Protein AF-A0A1T4QS04-F1 (afdb_monomer_lite)

Radius of gyration: 28.93 Å; chains: 1; bounding box: 80×46×38 Å

Organism: NCBI:txid42322

Sequence (122 aa):
MVTVITEQTKQKILKAVLLLRKCGNKYDTKEQQIHDEERYYKLGWITDDEIDEWIKSLKEELAKTPEQKEAESKEYIEWLMEKEFVELKREEDEYYTPSATAGDYSPSCPWNAPGCSIRDFI

Secondary structure (DSSP, 8-state):
--PPPPHHHHHHHHHHHHHHHHH----S-HHHHHHHHHHHHHHTSS-HHHHHHHHHHHHHHHHS-HHHHHHHHHHHHHHHHHHHHHHHHHHHHHH----TTTTSSBTTBGGGSTT--GGG--

pLDDT: mean 85.34, std 11.7, range [50.38, 97.44]

Structure (mmCIF, N/CA/C/O backbone):
data_AF-A0A1T4QS04-F1
#
_entry.id   AF-A0A1T4QS04-F1
#
loop_
_atom_site.group_PDB
_atom_site.id
_atom_site.type_symbol
_atom_site.label_atom_id
_atom_site.label_alt_id
_atom_site.label_comp_id
_atom_site.label_asym_id
_atom_site.label_entity_id
_atom_site.label_seq_id
_atom_site.pdbx_PDB_ins_code
_atom_site.Cartn_x
_atom_site.Cartn_y
_atom_site.Cartn_z
_atom_site.occupancy
_atom_site.B_iso_or_equiv
_atom_site.auth_seq_id
_atom_site.auth_comp_id
_atom_site.auth_asym_id
_atom_site.auth_atom_id
_atom_site.pdbx_PDB_model_num
ATOM 1 N N . MET A 1 1 ? -4.274 15.595 -23.227 1.00 50.38 1 MET A N 1
ATOM 2 C CA . MET A 1 1 ? -5.714 15.819 -22.972 1.00 50.38 1 MET A CA 1
ATOM 3 C C . MET A 1 1 ? -5.854 16.109 -21.491 1.00 50.38 1 MET A C 1
ATOM 5 O O . MET A 1 1 ? -5.273 15.365 -20.719 1.00 50.38 1 MET A O 1
ATOM 9 N N . VAL A 1 2 ? -6.523 17.190 -21.089 1.00 56.59 2 VAL A N 1
ATOM 10 C CA . VAL A 1 2 ? -6.800 17.438 -19.663 1.00 56.59 2 VAL A CA 1
ATOM 11 C C . VAL A 1 2 ? -8.016 16.590 -19.304 1.00 56.59 2 VAL A C 1
ATOM 13 O O . VAL A 1 2 ? -9.112 16.866 -19.789 1.00 56.59 2 VAL A O 1
ATOM 16 N N . THR A 1 3 ? -7.824 15.523 -18.532 1.00 72.12 3 THR A N 1
ATOM 17 C CA . THR A 1 3 ? -8.926 14.703 -18.020 1.00 72.12 3 THR A CA 1
ATOM 18 C C . THR A 1 3 ? -9.716 15.517 -16.999 1.00 72.12 3 THR A C 1
ATOM 20 O O . THR A 1 3 ? -9.176 16.037 -16.021 1.00 72.12 3 THR A O 1
ATOM 23 N N . VAL A 1 4 ? -11.015 15.676 -17.247 1.00 80.88 4 VAL A N 1
ATOM 24 C CA . VAL A 1 4 ? -11.924 16.314 -16.293 1.00 80.88 4 VAL A CA 1
ATOM 25 C C . 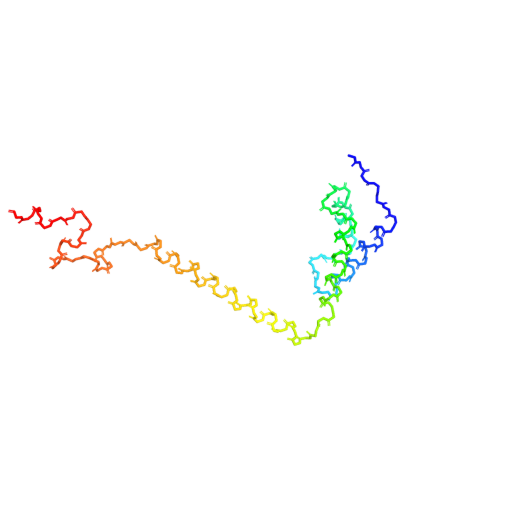VAL A 1 4 ? -12.218 15.303 -15.192 1.00 80.88 4 VAL A C 1
ATOM 27 O O . VAL A 1 4 ? -12.692 14.203 -15.466 1.00 80.88 4 VAL A O 1
ATOM 30 N N . ILE A 1 5 ? -11.937 15.675 -13.945 1.00 88.00 5 ILE A N 1
ATOM 31 C CA . ILE A 1 5 ? -12.313 14.865 -12.787 1.00 88.00 5 ILE A CA 1
ATOM 32 C C . ILE A 1 5 ? -13.824 14.952 -12.591 1.00 88.00 5 ILE A C 1
ATOM 34 O O . ILE A 1 5 ? -14.376 16.044 -12.434 1.00 88.00 5 ILE A O 1
ATOM 38 N N . THR A 1 6 ? -14.477 13.794 -12.560 1.00 92.69 6 THR A N 1
ATOM 39 C CA . THR A 1 6 ? -15.902 13.696 -12.243 1.00 92.69 6 THR A CA 1
ATOM 40 C C . THR A 1 6 ? -16.127 13.768 -10.734 1.00 92.69 6 THR A C 1
ATOM 42 O O . THR A 1 6 ? -15.243 13.444 -9.939 1.00 92.69 6 THR A O 1
ATOM 45 N N . GLU A 1 7 ? -17.331 14.158 -10.316 1.00 93.50 7 GLU A N 1
ATOM 46 C CA . GLU A 1 7 ? -17.688 14.177 -8.892 1.00 93.50 7 GLU A CA 1
ATOM 47 C C . GLU A 1 7 ? -17.645 12.772 -8.267 1.00 93.50 7 GLU A C 1
ATOM 49 O O . GLU A 1 7 ? -17.239 12.610 -7.119 1.00 93.50 7 GLU A O 1
ATOM 54 N N . GLN A 1 8 ? -17.986 11.738 -9.043 1.00 94.00 8 GLN A N 1
ATOM 55 C CA . GLN A 1 8 ? -17.877 10.346 -8.603 1.00 94.00 8 GLN A CA 1
ATOM 56 C C . GLN A 1 8 ? -16.421 9.972 -8.307 1.00 94.00 8 GLN A C 1
ATOM 58 O O . GLN A 1 8 ? -16.132 9.436 -7.238 1.00 94.00 8 GLN A O 1
ATOM 63 N N . THR A 1 9 ? -15.494 10.328 -9.196 1.00 94.44 9 THR A N 1
ATOM 64 C CA . THR A 1 9 ? -14.059 10.090 -8.999 1.00 94.44 9 THR A CA 1
ATO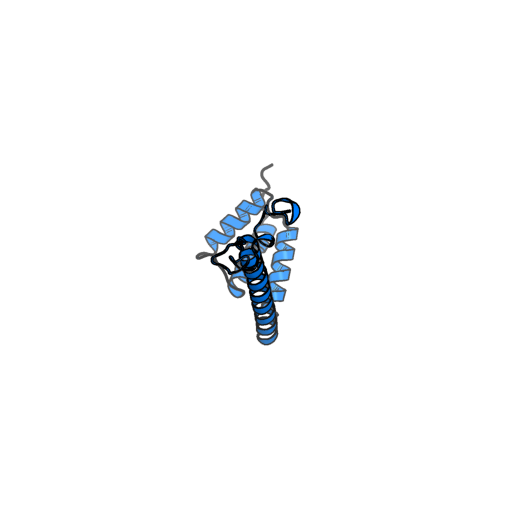M 65 C C . THR A 1 9 ? -13.537 10.821 -7.758 1.00 94.44 9 THR A C 1
ATOM 67 O O . THR A 1 9 ? -12.816 10.226 -6.960 1.00 94.44 9 THR A O 1
ATOM 70 N N . LYS A 1 10 ? -13.958 12.071 -7.503 1.00 95.00 10 LYS A N 1
ATOM 71 C CA . LYS A 1 10 ? -13.586 12.782 -6.260 1.00 95.00 10 LYS A CA 1
ATOM 72 C C . LYS A 1 10 ? -14.043 12.047 -5.009 1.00 95.00 10 LYS A C 1
ATOM 74 O O . LYS A 1 10 ? -13.294 11.951 -4.039 1.00 95.00 10 LYS A O 1
ATOM 79 N N . GLN A 1 11 ? -15.263 11.513 -5.020 1.00 97.19 11 GLN A N 1
ATOM 80 C CA . GLN A 1 11 ? -15.781 10.736 -3.896 1.00 97.19 11 GLN A CA 1
ATOM 81 C C . GLN A 1 11 ? -14.989 9.442 -3.686 1.00 97.19 11 GLN A C 1
ATOM 83 O O . GLN A 1 11 ? -14.726 9.074 -2.538 1.00 97.19 11 GLN A O 1
ATOM 88 N N . LYS A 1 12 ? -14.575 8.772 -4.770 1.00 96.94 12 LYS A N 1
ATOM 89 C CA . LYS A 1 12 ? -13.697 7.597 -4.702 1.00 96.94 12 LYS A CA 1
ATOM 90 C C . LYS A 1 12 ? -12.340 7.953 -4.091 1.00 96.94 12 LYS A C 1
ATOM 92 O O . LYS A 1 12 ? -11.954 7.331 -3.103 1.00 96.94 12 LYS A O 1
ATOM 97 N N . ILE A 1 13 ? -11.686 9.011 -4.576 1.00 96.38 13 ILE A N 1
ATOM 98 C CA . ILE A 1 13 ? -10.416 9.516 -4.024 1.00 96.38 13 ILE A CA 1
ATOM 99 C C . ILE A 1 13 ? -10.562 9.824 -2.532 1.00 96.38 13 ILE A C 1
ATOM 101 O O . ILE A 1 13 ? -9.799 9.317 -1.711 1.00 96.38 13 ILE A O 1
ATOM 105 N N . LEU A 1 14 ? -11.588 10.588 -2.146 1.00 97.25 14 LEU A N 1
ATOM 106 C CA . LEU A 1 14 ? -11.838 10.920 -0.744 1.00 97.25 14 LEU A CA 1
ATOM 107 C C . LEU A 1 14 ? -12.003 9.659 0.115 1.00 97.25 14 LEU A C 1
ATOM 109 O O . LEU A 1 14 ? -11.456 9.570 1.215 1.00 97.25 14 LEU A O 1
ATOM 113 N N . LYS A 1 15 ? -12.747 8.668 -0.379 1.00 97.06 15 LYS A N 1
ATOM 114 C CA . LYS A 1 15 ? -12.957 7.400 0.320 1.00 97.06 15 LYS A CA 1
ATOM 115 C C . LYS A 1 15 ? -11.657 6.616 0.487 1.00 97.06 15 LYS A C 1
ATOM 117 O O . LYS A 1 15 ? -11.409 6.132 1.591 1.00 97.06 15 LYS A O 1
ATOM 122 N N . ALA A 1 16 ? -10.840 6.514 -0.560 1.00 96.31 16 ALA A N 1
ATOM 123 C CA . ALA A 1 16 ? -9.535 5.858 -0.507 1.00 96.31 16 ALA A CA 1
ATOM 124 C C . ALA A 1 16 ? -8.620 6.533 0.527 1.00 96.31 16 ALA A C 1
ATOM 126 O O . ALA A 1 16 ? -8.116 5.876 1.436 1.00 96.31 16 ALA A O 1
ATOM 127 N N . VAL A 1 17 ? -8.521 7.866 0.481 1.00 95.81 17 VAL A N 1
ATOM 128 C CA . VAL A 1 17 ? -7.731 8.672 1.427 1.00 95.81 17 VAL A CA 1
ATOM 129 C C . VAL A 1 17 ? -8.163 8.438 2.878 1.00 95.81 17 VAL A C 1
ATOM 131 O O . VAL A 1 17 ? -7.327 8.240 3.763 1.00 95.81 17 VAL A O 1
ATOM 134 N N . LEU A 1 18 ? -9.470 8.430 3.151 1.00 95.75 18 LEU A N 1
ATOM 135 C CA . LEU A 1 18 ? -9.984 8.194 4.503 1.00 95.75 18 LEU A CA 1
ATOM 136 C C . LEU A 1 18 ? -9.751 6.757 4.989 1.00 95.75 18 LEU A C 1
ATOM 138 O O . LEU A 1 18 ? -9.538 6.554 6.184 1.00 95.75 18 LEU A O 1
ATOM 142 N N . LEU A 1 19 ? -9.789 5.767 4.093 1.00 95.19 19 LEU A N 1
ATOM 143 C CA . LEU A 1 19 ? -9.477 4.375 4.424 1.00 95.19 19 LEU A CA 1
ATOM 144 C C . LEU A 1 19 ? -7.985 4.186 4.715 1.00 95.19 19 LEU A C 1
ATOM 146 O O . LEU A 1 19 ? -7.642 3.583 5.733 1.00 95.19 19 LEU A O 1
ATOM 150 N N . LEU A 1 20 ? -7.101 4.766 3.898 1.00 93.69 20 LEU A N 1
ATOM 151 C CA . LEU A 1 20 ? -5.655 4.714 4.119 1.00 93.69 20 LEU A CA 1
ATOM 152 C C . LEU A 1 20 ? -5.284 5.317 5.478 1.00 93.69 20 LEU A C 1
ATOM 154 O O . LEU A 1 20 ? -4.489 4.750 6.223 1.00 93.69 20 LEU A O 1
ATOM 158 N N . ARG A 1 21 ? -5.946 6.415 5.862 1.00 92.81 21 ARG A N 1
ATOM 159 C CA . ARG A 1 21 ? -5.782 7.038 7.184 1.00 92.81 21 ARG A CA 1
ATOM 160 C C . ARG A 1 21 ? -6.081 6.126 8.364 1.00 92.81 21 ARG A C 1
ATOM 162 O O . ARG A 1 21 ? -5.518 6.347 9.430 1.00 92.81 21 ARG A O 1
ATOM 169 N N . LYS A 1 22 ? -6.914 5.103 8.185 1.00 90.25 22 LYS A N 1
ATOM 170 C CA . LYS A 1 22 ? -7.162 4.087 9.215 1.00 90.25 22 LYS A CA 1
ATOM 171 C C . LYS A 1 22 ? -6.125 2.967 9.211 1.00 90.25 22 LYS A C 1
ATOM 173 O O . LYS A 1 22 ? -5.880 2.388 10.261 1.00 90.25 22 LYS A O 1
ATOM 178 N N . CYS A 1 23 ? -5.541 2.660 8.055 1.00 84.06 23 CYS A N 1
ATOM 179 C CA . CYS A 1 23 ? -4.546 1.595 7.910 1.00 84.06 23 CYS A CA 1
ATOM 180 C C . CYS A 1 23 ? -3.132 2.055 8.306 1.00 84.06 23 CYS A C 1
ATOM 182 O O . CYS A 1 23 ? -2.306 1.238 8.693 1.00 84.06 23 CYS A O 1
ATOM 184 N N . GLY A 1 24 ? -2.876 3.362 8.241 1.00 81.75 24 GLY A N 1
ATOM 185 C CA . GLY A 1 24 ? -1.579 3.977 8.502 1.00 81.75 24 GLY A CA 1
ATOM 186 C C . GLY A 1 24 ? -1.253 4.945 7.372 1.00 81.75 24 GLY A C 1
ATOM 187 O O . GLY A 1 24 ? -1.078 4.531 6.229 1.00 81.75 24 GLY A O 1
ATOM 188 N N . ASN A 1 25 ? -1.206 6.244 7.677 1.00 83.75 25 ASN A N 1
ATOM 189 C CA . ASN A 1 25 ? -0.950 7.281 6.679 1.00 83.75 25 ASN A CA 1
ATOM 190 C C . ASN A 1 25 ? 0.423 7.913 6.851 1.00 83.75 25 ASN A C 1
ATOM 192 O O . ASN A 1 25 ? 0.887 8.098 7.972 1.00 83.75 25 ASN A O 1
ATOM 196 N N . LYS A 1 26 ? 1.012 8.323 5.728 1.00 85.25 26 LYS A N 1
ATOM 197 C CA . LYS A 1 26 ? 2.263 9.089 5.687 1.00 85.25 26 LYS A CA 1
ATOM 198 C C . LYS A 1 26 ? 2.039 10.594 5.515 1.00 85.25 26 LYS A C 1
ATOM 200 O O . LYS A 1 26 ? 2.969 11.361 5.715 1.00 85.25 26 LYS A O 1
ATOM 205 N N . TYR A 1 27 ? 0.829 11.013 5.134 1.00 88.06 27 TYR A N 1
ATOM 206 C CA . TYR A 1 27 ? 0.495 12.423 4.924 1.00 88.06 27 TYR A CA 1
ATOM 207 C C . TYR A 1 27 ? -0.007 13.103 6.196 1.00 88.06 27 TYR A C 1
ATOM 209 O O . TYR A 1 27 ? -0.920 12.597 6.861 1.00 88.06 27 TYR A O 1
ATOM 217 N N . ASP A 1 28 ? 0.473 14.323 6.427 1.00 88.81 28 ASP A N 1
ATOM 218 C CA . ASP A 1 28 ? 0.048 15.166 7.545 1.00 88.81 28 ASP A CA 1
ATOM 219 C C . ASP A 1 28 ? -1.433 15.560 7.417 1.00 88.81 28 ASP A C 1
ATOM 221 O O . ASP A 1 28 ? -2.249 15.302 8.305 1.00 88.81 28 ASP A O 1
ATOM 225 N N . THR A 1 29 ? -1.837 16.100 6.261 1.00 93.69 29 THR A N 1
ATOM 226 C CA . THR A 1 29 ? -3.196 16.637 6.045 1.00 93.69 29 THR A CA 1
ATOM 227 C C . THR A 1 29 ? -3.967 15.883 4.966 1.00 93.69 29 THR A C 1
ATOM 229 O O . THR A 1 29 ? -3.385 15.287 4.053 1.00 93.69 29 THR A O 1
ATOM 232 N N . LYS A 1 30 ? -5.300 15.815 5.106 1.00 94.44 30 LYS A N 1
ATOM 233 C CA . LYS A 1 30 ? -6.142 15.073 4.148 1.00 94.44 30 LYS A CA 1
ATOM 234 C C . LYS A 1 30 ? -6.249 15.837 2.834 1.00 94.44 30 LYS A C 1
ATOM 236 O O . LYS A 1 30 ? -6.302 15.223 1.780 1.00 94.44 30 LYS A O 1
ATOM 241 N N . GLU A 1 31 ? -6.246 17.162 2.908 1.00 95.44 31 GLU A N 1
ATOM 242 C CA . GLU A 1 31 ? -6.373 18.075 1.782 1.00 95.44 31 GLU A CA 1
ATOM 243 C C . GLU A 1 31 ? -5.170 17.964 0.850 1.00 95.44 31 GLU A C 1
ATOM 245 O O . GLU A 1 31 ? -5.353 17.867 -0.359 1.00 95.44 31 GLU A O 1
ATOM 250 N N . GLN A 1 32 ? -3.956 17.905 1.409 1.00 94.62 32 GLN A N 1
ATOM 251 C CA . GLN A 1 32 ? -2.738 17.689 0.627 1.00 94.62 32 GLN A CA 1
ATOM 252 C C . GLN A 1 32 ? -2.788 16.353 -0.113 1.00 94.62 32 GLN A C 1
ATOM 254 O O . GLN A 1 32 ? -2.506 16.294 -1.304 1.00 94.62 32 GLN A O 1
ATOM 259 N N . GLN A 1 33 ? -3.199 15.293 0.582 1.00 95.12 33 GLN A N 1
ATOM 260 C CA . GLN A 1 33 ? -3.294 13.973 -0.022 1.00 95.12 33 GLN A CA 1
ATOM 261 C C . GLN A 1 33 ? -4.334 13.944 -1.150 1.00 95.12 33 GLN A C 1
ATOM 263 O O . GLN A 1 33 ? -4.028 13.496 -2.245 1.00 95.12 33 GLN A O 1
ATOM 268 N N . ILE A 1 34 ? -5.538 14.483 -0.923 1.00 95.94 34 ILE A N 1
ATOM 269 C CA . ILE A 1 34 ? -6.578 14.578 -1.963 1.00 95.94 34 ILE A CA 1
ATOM 270 C C . ILE A 1 34 ? -6.063 15.366 -3.169 1.00 95.94 34 ILE A C 1
ATOM 272 O O . ILE A 1 34 ? -6.274 14.947 -4.302 1.00 95.94 34 ILE A O 1
ATOM 276 N N . HIS A 1 35 ? -5.375 16.485 -2.936 1.00 95.31 35 HIS A N 1
ATOM 277 C CA . HIS A 1 35 ? -4.809 17.298 -4.006 1.00 95.31 35 HIS A CA 1
ATOM 278 C C . HIS A 1 35 ? -3.796 16.515 -4.856 1.00 95.31 35 HIS A C 1
ATOM 280 O O . HIS A 1 35 ? -3.827 16.611 -6.085 1.00 95.31 35 HIS A O 1
ATOM 286 N N . ASP A 1 36 ? -2.921 15.731 -4.225 1.00 94.44 36 ASP A N 1
ATOM 287 C CA . ASP A 1 36 ? -1.934 14.915 -4.933 1.00 94.44 36 ASP A CA 1
ATOM 288 C C . ASP A 1 36 ? -2.592 13.775 -5.720 1.00 94.44 36 ASP A C 1
ATOM 290 O O . ASP A 1 36 ? -2.279 13.600 -6.897 1.00 94.44 36 ASP A O 1
ATOM 294 N N . GLU A 1 37 ? -3.573 13.075 -5.142 1.00 94.75 37 GLU A N 1
ATOM 295 C CA . GLU A 1 37 ? -4.313 12.023 -5.854 1.00 94.75 37 GLU A CA 1
ATOM 296 C C . GLU A 1 37 ? -5.111 12.584 -7.044 1.00 94.75 37 GLU A C 1
ATOM 298 O O . GLU A 1 37 ? -5.083 12.038 -8.150 1.00 94.75 37 GLU A O 1
ATOM 303 N N . GLU A 1 38 ? -5.777 13.732 -6.873 1.00 94.88 38 GLU A N 1
ATOM 304 C CA . GLU A 1 38 ? -6.445 14.424 -7.979 1.00 94.88 38 GLU A CA 1
ATOM 305 C C . GLU A 1 38 ? -5.447 14.848 -9.067 1.00 94.88 38 GLU A C 1
ATOM 307 O O . GLU A 1 38 ? -5.760 14.819 -10.263 1.00 94.88 38 GLU A O 1
ATOM 312 N N . ARG A 1 39 ? -4.235 15.258 -8.680 1.00 94.31 39 ARG A N 1
ATOM 313 C CA . ARG A 1 39 ? -3.171 15.590 -9.628 1.00 94.31 39 ARG A CA 1
ATOM 314 C C . ARG A 1 39 ? -2.725 14.350 -10.400 1.00 94.31 39 ARG A C 1
ATOM 316 O O . ARG A 1 39 ? -2.619 14.438 -11.622 1.00 94.31 39 ARG A O 1
ATOM 323 N N . TYR A 1 40 ? -2.502 13.219 -9.737 1.00 93.62 40 TYR A N 1
ATOM 324 C CA . TYR A 1 40 ? -2.124 11.964 -10.392 1.00 93.62 40 TYR A CA 1
ATOM 325 C C . TYR A 1 40 ? -3.190 11.491 -11.375 1.00 93.62 40 TYR A C 1
ATOM 327 O O . TYR A 1 40 ? -2.858 11.123 -12.504 1.00 93.62 40 TYR A O 1
ATOM 335 N N . TYR A 1 41 ? -4.467 11.618 -11.015 1.00 93.81 41 TYR A N 1
ATOM 336 C CA . TYR A 1 41 ? -5.566 11.280 -11.915 1.00 93.81 41 TYR A CA 1
ATOM 337 C C . TYR A 1 41 ? -5.587 12.182 -13.159 1.00 93.81 41 TYR A C 1
ATOM 339 O O . TYR A 1 41 ? -5.712 11.716 -14.292 1.00 93.81 41 TYR A O 1
ATOM 347 N N . LYS A 1 42 ? -5.399 13.497 -12.979 1.00 93.38 42 LYS A N 1
ATOM 348 C CA . LYS A 1 42 ? -5.318 14.457 -14.098 1.00 93.38 42 LYS A CA 1
ATOM 349 C C . LYS A 1 42 ? -4.120 14.205 -15.016 1.00 93.38 42 LYS A C 1
ATOM 351 O O . LYS A 1 42 ? -4.194 14.503 -16.206 1.00 93.38 42 LYS A O 1
ATOM 356 N N . LEU A 1 43 ? -3.019 13.692 -14.468 1.00 93.25 43 LEU A N 1
ATOM 357 C CA . LEU A 1 43 ? -1.832 13.301 -15.233 1.00 93.25 43 LEU A CA 1
ATOM 358 C C . LEU A 1 43 ? -1.992 11.933 -15.914 1.00 93.25 43 LEU A C 1
ATOM 360 O O . LEU A 1 43 ? -1.150 11.575 -16.735 1.00 93.25 43 LEU A O 1
ATOM 364 N N . GLY A 1 44 ? -3.062 11.194 -15.606 1.00 91.56 44 GLY A N 1
ATOM 365 C CA . GLY A 1 44 ? -3.298 9.841 -16.107 1.00 91.56 44 GLY A CA 1
ATOM 366 C C . GLY A 1 44 ? -2.356 8.801 -15.503 1.00 91.56 44 GLY A C 1
ATOM 367 O O . GLY A 1 44 ? -2.138 7.764 -16.116 1.00 91.56 44 GLY A O 1
ATOM 368 N N . TRP A 1 45 ? -1.766 9.091 -14.340 1.00 92.69 45 TRP A N 1
ATOM 369 C CA . TRP A 1 45 ? -0.939 8.138 -13.589 1.00 92.69 45 TRP A CA 1
ATOM 370 C C . TRP A 1 45 ? -1.772 7.167 -12.761 1.00 92.69 45 TRP A C 1
ATOM 372 O O . TRP A 1 45 ? -1.260 6.131 -12.358 1.00 92.69 45 TRP A O 1
ATOM 382 N N . ILE A 1 46 ? -3.028 7.527 -12.499 1.00 93.12 46 ILE A N 1
A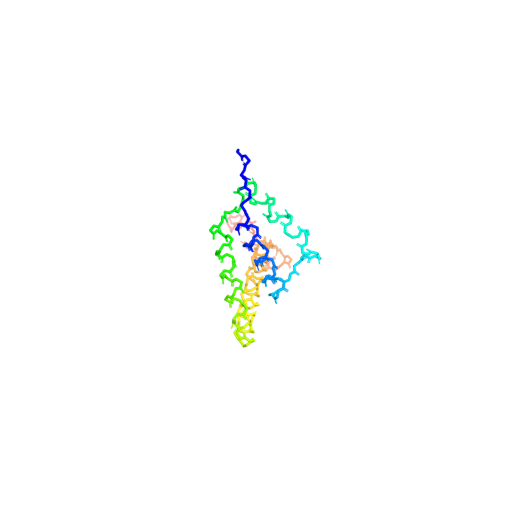TOM 383 C CA . ILE A 1 46 ? -4.010 6.661 -11.863 1.00 93.12 46 ILE A CA 1
ATOM 384 C C . ILE A 1 46 ? -5.344 6.798 -12.594 1.00 93.12 46 ILE A C 1
ATOM 386 O O . ILE A 1 46 ? -5.754 7.893 -12.994 1.00 93.12 46 ILE A O 1
ATOM 390 N N . THR A 1 47 ? -6.003 5.669 -12.783 1.00 93.62 47 THR A N 1
ATOM 391 C CA . THR A 1 47 ? -7.300 5.529 -13.439 1.00 93.62 47 THR A CA 1
ATOM 392 C C . THR A 1 47 ? -8.406 5.290 -12.414 1.00 93.62 47 THR A C 1
ATOM 394 O O . THR A 1 47 ? -8.159 5.011 -11.243 1.00 93.62 47 THR A O 1
ATOM 397 N N . ASP A 1 48 ? -9.659 5.431 -12.843 1.00 94.00 48 ASP A N 1
ATOM 398 C CA . ASP A 1 48 ? -10.814 5.256 -11.956 1.00 94.00 48 ASP A CA 1
ATOM 399 C C . ASP A 1 48 ? -10.926 3.806 -11.437 1.00 94.00 48 ASP A C 1
ATOM 401 O O . ASP A 1 48 ? -11.257 3.602 -10.268 1.00 94.00 48 ASP A O 1
ATOM 405 N N . ASP A 1 49 ? -10.556 2.823 -12.267 1.00 95.12 49 ASP A N 1
ATOM 406 C CA . ASP A 1 49 ? -10.518 1.400 -11.905 1.00 95.12 4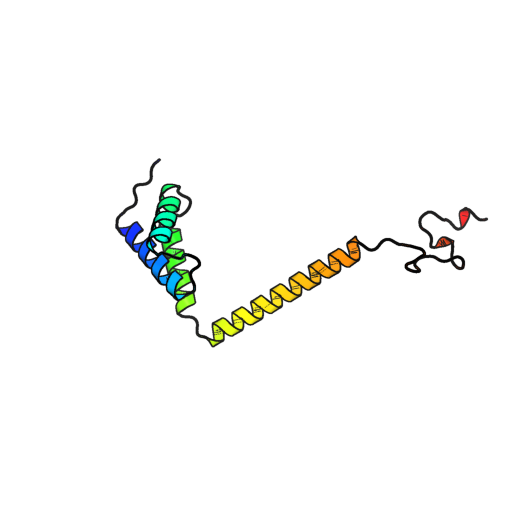9 ASP A CA 1
ATOM 407 C C . ASP A 1 49 ? -9.414 1.107 -10.875 1.00 95.12 49 ASP A C 1
ATOM 409 O O . ASP A 1 49 ? -9.659 0.426 -9.881 1.00 95.12 49 ASP A O 1
ATOM 413 N N . GLU A 1 50 ? -8.222 1.689 -11.042 1.00 95.44 50 GLU A N 1
ATOM 414 C CA . GLU A 1 50 ? -7.126 1.557 -10.069 1.00 95.44 50 GLU A CA 1
ATOM 415 C C . GLU A 1 50 ? -7.487 2.179 -8.712 1.00 95.44 50 GLU A C 1
ATOM 417 O O . GLU A 1 50 ? -7.115 1.649 -7.663 1.00 95.44 50 GLU A O 1
ATOM 422 N N . ILE A 1 51 ? -8.262 3.271 -8.698 1.00 95.88 51 ILE A N 1
ATOM 423 C CA . ILE A 1 51 ? -8.790 3.835 -7.447 1.00 95.88 51 ILE A CA 1
ATOM 424 C C . ILE A 1 51 ? -9.765 2.849 -6.781 1.00 95.88 51 ILE A C 1
ATOM 426 O O . ILE A 1 51 ? -9.741 2.700 -5.557 1.00 95.88 51 ILE A O 1
ATOM 430 N N . ASP A 1 52 ? -10.616 2.159 -7.542 1.00 97.31 52 ASP A N 1
ATOM 431 C CA . ASP A 1 52 ? -11.529 1.151 -6.988 1.00 97.31 52 ASP A CA 1
ATOM 432 C C . ASP A 1 52 ? -10.785 -0.077 -6.447 1.00 97.31 52 ASP A C 1
ATOM 434 O O . ASP A 1 52 ? -11.107 -0.559 -5.353 1.00 97.31 52 ASP A O 1
ATOM 438 N N . GLU A 1 53 ? -9.764 -0.554 -7.161 1.00 97.44 53 GLU A N 1
ATOM 439 C CA . GLU A 1 53 ? -8.876 -1.620 -6.688 1.00 97.44 53 GLU A CA 1
ATOM 440 C C . GLU A 1 53 ? -8.156 -1.214 -5.402 1.00 97.44 53 GLU A C 1
ATOM 442 O O . GLU A 1 53 ? -8.102 -1.989 -4.443 1.00 97.44 53 GLU A O 1
ATOM 447 N N . TRP A 1 54 ? -7.690 0.032 -5.328 1.00 95.75 54 TRP A N 1
ATOM 448 C CA . TRP A 1 54 ? -7.082 0.569 -4.120 1.00 95.75 54 TRP A CA 1
ATOM 449 C C . TRP A 1 54 ? -8.068 0.631 -2.947 1.00 95.75 54 TRP A C 1
ATOM 451 O O . TRP A 1 54 ? -7.758 0.214 -1.832 1.00 95.75 54 TRP A O 1
ATOM 461 N N . ILE A 1 55 ? -9.304 1.083 -3.176 1.00 97.06 55 ILE A N 1
ATOM 462 C CA . ILE A 1 55 ? -10.354 1.062 -2.147 1.00 97.06 55 ILE A CA 1
ATOM 463 C C . ILE A 1 55 ? -10.628 -0.369 -1.673 1.00 97.06 55 ILE A C 1
ATOM 465 O O . ILE A 1 55 ? -10.903 -0.577 -0.487 1.00 97.06 55 ILE A O 1
ATOM 469 N N . LYS A 1 56 ? -10.612 -1.347 -2.584 1.00 97.44 56 LYS A N 1
ATOM 470 C CA . LYS A 1 56 ? -10.833 -2.757 -2.258 1.00 97.44 56 LYS A CA 1
ATOM 471 C C . LYS A 1 56 ? -9.711 -3.296 -1.371 1.00 97.44 56 LYS A C 1
ATOM 473 O O . LYS A 1 56 ? -10.023 -3.803 -0.294 1.00 97.44 56 LYS A O 1
ATOM 478 N N . SER A 1 57 ? -8.449 -3.113 -1.756 1.00 94.62 57 SER A N 1
ATOM 479 C CA . SER A 1 57 ? -7.307 -3.589 -0.966 1.00 94.62 57 SER A CA 1
ATOM 480 C C . SER A 1 57 ? -7.275 -2.954 0.427 1.00 94.62 57 SER A C 1
ATOM 482 O O . SER A 1 57 ? -7.136 -3.655 1.424 1.00 94.62 57 SER A O 1
ATOM 484 N N . LEU A 1 58 ? -7.549 -1.650 0.543 1.00 94.94 58 LEU A N 1
ATOM 485 C CA . LEU A 1 58 ? -7.617 -0.972 1.843 1.00 94.94 58 LEU A CA 1
ATOM 486 C C . LEU A 1 58 ? -8.719 -1.514 2.761 1.00 94.94 58 LEU A C 1
ATOM 488 O O . LEU A 1 58 ? -8.573 -1.521 3.983 1.00 94.94 58 LEU A O 1
ATOM 492 N N . LYS A 1 59 ? -9.850 -1.945 2.199 1.00 94.81 59 LYS A N 1
ATOM 493 C CA . LYS A 1 59 ? -10.908 -2.582 2.992 1.00 94.81 59 LYS A CA 1
ATOM 494 C C . LYS A 1 59 ? -10.498 -3.965 3.473 1.00 94.81 59 LYS A C 1
ATOM 496 O O . LYS A 1 59 ? -10.839 -4.311 4.599 1.00 94.81 59 LYS A O 1
ATOM 501 N N . GLU A 1 60 ? -9.806 -4.731 2.639 1.00 93.75 60 GLU A N 1
ATOM 502 C CA . GLU A 1 60 ? -9.274 -6.045 3.007 1.00 93.75 60 GLU A CA 1
ATOM 503 C C . GLU A 1 60 ? -8.245 -5.898 4.137 1.00 93.75 60 GLU A C 1
ATOM 505 O O . GLU A 1 60 ? -8.382 -6.554 5.167 1.00 93.75 60 GLU A O 1
ATOM 510 N N . GLU A 1 61 ? -7.325 -4.932 4.037 1.00 91.56 61 GLU A N 1
ATOM 511 C CA . GLU A 1 61 ? -6.370 -4.589 5.105 1.00 91.56 61 GLU A CA 1
ATOM 512 C C . GLU A 1 61 ? -7.042 -4.180 6.422 1.00 91.56 61 GLU A C 1
ATOM 514 O O . GLU A 1 61 ? -6.584 -4.513 7.522 1.00 91.56 61 GLU A O 1
ATOM 519 N N . LEU A 1 62 ? -8.150 -3.441 6.340 1.00 90.50 62 LEU A N 1
ATOM 520 C CA . LEU A 1 62 ? -8.912 -3.047 7.521 1.00 90.50 62 LEU A CA 1
ATOM 521 C C . LEU A 1 62 ? -9.696 -4.223 8.126 1.00 90.50 62 LEU A C 1
ATOM 523 O O . LEU A 1 62 ? -9.951 -4.217 9.328 1.00 90.50 62 LEU A O 1
ATOM 527 N N . ALA A 1 63 ? -10.080 -5.207 7.311 1.00 92.44 63 ALA A N 1
ATOM 528 C CA . ALA A 1 63 ? -10.818 -6.390 7.742 1.00 92.44 63 ALA A CA 1
ATOM 529 C C . ALA A 1 63 ? -9.928 -7.459 8.399 1.00 92.44 63 ALA A C 1
ATOM 531 O O . ALA A 1 63 ? -10.450 -8.299 9.133 1.00 92.44 63 ALA A O 1
ATOM 532 N N . LYS A 1 64 ? -8.609 -7.427 8.162 1.00 91.38 64 LYS A N 1
ATOM 533 C CA . LYS A 1 64 ? -7.647 -8.351 8.778 1.00 91.38 64 LYS A CA 1
ATOM 534 C C . LYS A 1 64 ? -7.653 -8.251 10.303 1.00 91.38 64 LYS A C 1
ATOM 536 O O . LYS A 1 64 ? -7.617 -7.150 10.865 1.00 91.38 64 LYS A O 1
ATOM 541 N N . THR A 1 65 ? -7.631 -9.404 10.969 1.00 91.62 65 THR A N 1
ATOM 542 C CA . THR A 1 65 ? -7.526 -9.468 12.432 1.00 91.62 65 THR A CA 1
ATOM 543 C C . THR A 1 65 ? -6.111 -9.100 12.901 1.00 91.62 65 THR A C 1
ATOM 545 O O . THR A 1 65 ? -5.160 -9.168 12.114 1.00 91.62 65 THR A O 1
ATOM 548 N N . PRO A 1 66 ? -5.930 -8.700 14.173 1.00 87.88 66 PRO A N 1
ATOM 549 C CA . PRO A 1 66 ? -4.603 -8.436 14.729 1.00 87.88 66 PRO A CA 1
ATOM 550 C C . PRO A 1 66 ? -3.644 -9.623 14.577 1.00 87.88 66 PRO A C 1
ATOM 552 O O . PRO A 1 66 ? -2.478 -9.422 14.254 1.00 87.88 66 PRO A O 1
ATOM 555 N N . GLU A 1 67 ? -4.143 -10.851 14.732 1.00 90.31 67 GLU A N 1
ATOM 556 C CA . GLU A 1 67 ? -3.353 -12.081 14.609 1.00 90.31 67 GLU A CA 1
ATOM 557 C C . GLU A 1 67 ? -2.861 -12.293 13.175 1.00 90.31 67 GLU A C 1
ATOM 559 O O . GLU A 1 67 ? -1.711 -12.673 12.969 1.00 90.31 67 GLU A O 1
ATOM 564 N N . GLN A 1 68 ? -3.704 -12.005 12.177 1.00 89.81 68 GLN A N 1
ATOM 565 C CA . GLN A 1 68 ? -3.305 -12.064 10.768 1.00 89.81 68 GLN A CA 1
ATOM 566 C C . GLN A 1 68 ? -2.219 -11.030 10.461 1.00 89.81 68 GLN A C 1
ATOM 568 O O . GLN A 1 68 ? -1.226 -11.355 9.819 1.00 89.81 68 GLN A O 1
ATOM 573 N N . LYS A 1 69 ? -2.362 -9.804 10.979 1.00 87.25 69 LYS A N 1
ATOM 574 C CA . LYS A 1 69 ? -1.359 -8.742 10.804 1.00 87.25 69 LYS A CA 1
ATOM 575 C C . LYS A 1 69 ? -0.029 -9.076 11.471 1.00 87.25 69 LYS A C 1
ATOM 577 O O . LYS A 1 69 ? 1.023 -8.733 10.943 1.00 87.25 69 LYS A O 1
ATOM 582 N N . GLU A 1 70 ? -0.062 -9.725 12.632 1.00 90.00 70 GLU A N 1
ATOM 583 C CA . GLU A 1 70 ? 1.150 -10.176 13.317 1.00 90.00 70 GLU A CA 1
ATOM 584 C C . GLU A 1 70 ? 1.827 -11.343 12.584 1.00 90.00 70 GLU A C 1
ATOM 586 O O . GLU A 1 70 ? 3.052 -11.396 12.517 1.00 90.00 70 GLU A O 1
ATOM 591 N N . ALA A 1 71 ? 1.053 -12.270 12.016 1.00 92.38 71 ALA A N 1
ATOM 592 C CA . ALA A 1 71 ? 1.603 -13.347 11.199 1.00 92.38 71 ALA A CA 1
ATOM 593 C C . ALA A 1 71 ? 2.301 -12.792 9.945 1.00 92.38 71 ALA A C 1
ATOM 595 O O . ALA A 1 71 ? 3.473 -13.084 9.723 1.00 92.38 71 ALA A O 1
ATOM 596 N N . GLU A 1 72 ? 1.630 -11.910 9.198 1.00 89.75 72 GLU A N 1
ATOM 597 C CA . GLU A 1 72 ? 2.198 -11.254 8.012 1.00 89.75 72 GLU A CA 1
ATOM 598 C C . GLU A 1 72 ? 3.447 -10.423 8.350 1.00 89.75 72 GLU A C 1
ATOM 600 O O . GLU A 1 72 ? 4.417 -10.414 7.593 1.00 89.75 72 GLU A O 1
ATOM 605 N N . SER A 1 73 ? 3.460 -9.736 9.500 1.00 89.12 73 SER A N 1
ATOM 606 C CA . SER A 1 73 ? 4.628 -8.953 9.913 1.00 89.12 73 SER A CA 1
ATOM 607 C C . SER A 1 73 ? 5.827 -9.836 10.265 1.00 89.12 73 SER A C 1
ATOM 609 O O . SER A 1 73 ? 6.953 -9.478 9.919 1.00 89.12 73 SER A O 1
ATOM 611 N N . LYS A 1 74 ? 5.605 -10.997 10.894 1.00 92.50 74 LYS A N 1
ATOM 612 C CA . LYS A 1 74 ? 6.660 -11.985 11.170 1.00 92.50 74 LYS A CA 1
ATOM 613 C C . LYS A 1 74 ? 7.239 -12.559 9.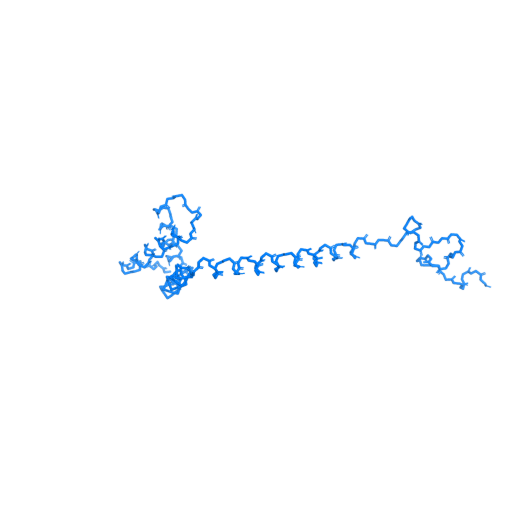884 1.00 92.50 74 LYS A C 1
ATOM 615 O O . LYS A 1 74 ? 8.457 -12.555 9.742 1.00 92.50 74 LYS A O 1
ATOM 620 N N . GLU A 1 75 ? 6.384 -12.975 8.951 1.00 93.75 75 GLU A N 1
ATOM 621 C CA . GLU A 1 75 ? 6.815 -13.480 7.641 1.00 93.75 75 GLU A CA 1
ATOM 622 C C . GLU A 1 75 ? 7.638 -12.428 6.881 1.00 93.75 75 GLU A C 1
ATOM 624 O O . GLU A 1 75 ? 8.687 -12.733 6.315 1.00 93.75 75 GLU A O 1
ATOM 629 N N . TYR A 1 76 ? 7.216 -11.161 6.921 1.00 90.88 76 TYR A N 1
ATOM 630 C CA . TYR A 1 76 ? 7.952 -10.069 6.286 1.00 90.88 76 TYR A CA 1
ATOM 631 C C . TYR A 1 76 ? 9.319 -9.806 6.936 1.00 90.88 76 TYR A C 1
ATOM 633 O O . TYR A 1 76 ? 10.304 -9.579 6.230 1.00 90.88 76 TYR A O 1
ATOM 641 N N . ILE A 1 77 ? 9.400 -9.842 8.270 1.00 93.88 77 ILE A N 1
ATOM 642 C CA . ILE A 1 77 ? 10.670 -9.698 8.998 1.00 93.88 77 ILE A CA 1
ATOM 643 C C . ILE A 1 77 ? 11.617 -10.849 8.656 1.00 93.88 77 ILE A C 1
ATOM 645 O O . ILE A 1 77 ? 12.787 -10.603 8.379 1.00 93.88 77 ILE A O 1
ATOM 649 N N . GLU A 1 78 ? 11.121 -12.085 8.639 1.00 94.44 78 GLU A N 1
ATOM 650 C CA . GLU A 1 78 ? 11.916 -13.263 8.285 1.00 94.44 78 GLU A CA 1
ATOM 651 C C . GLU A 1 78 ? 12.482 -13.149 6.863 1.00 94.44 78 GLU A C 1
ATOM 653 O O . GLU A 1 78 ? 13.683 -13.329 6.661 1.00 94.44 78 GLU A O 1
ATOM 658 N N . TRP A 1 79 ? 11.656 -12.729 5.900 1.00 94.31 79 TRP A N 1
ATOM 659 C CA . TRP A 1 79 ? 12.100 -12.477 4.529 1.00 94.31 79 TRP A CA 1
ATOM 660 C C . TRP A 1 79 ? 13.181 -11.388 4.438 1.00 94.31 79 TRP A C 1
ATOM 662 O O . TRP A 1 79 ? 14.162 -11.544 3.707 1.00 94.31 79 TRP A O 1
ATOM 672 N N . LEU A 1 80 ? 13.037 -10.285 5.187 1.00 93.56 80 LEU A N 1
ATOM 673 C CA . LEU A 1 80 ? 14.054 -9.228 5.237 1.00 93.56 80 LEU A CA 1
ATOM 674 C C . LEU A 1 80 ? 15.381 -9.738 5.807 1.00 93.56 80 LEU A C 1
ATOM 676 O O . LEU A 1 80 ? 16.431 -9.420 5.253 1.00 93.56 80 LEU A O 1
ATOM 680 N N . MET A 1 81 ? 15.333 -10.543 6.871 1.00 91.56 81 MET A N 1
ATOM 681 C CA . MET A 1 81 ? 16.527 -11.136 7.477 1.00 91.56 81 MET A CA 1
ATOM 682 C C . MET A 1 81 ? 17.237 -12.095 6.519 1.00 91.56 81 MET A C 1
ATOM 684 O O . MET A 1 81 ? 18.462 -12.060 6.412 1.00 91.56 81 MET A O 1
ATOM 688 N N . GLU A 1 82 ? 16.488 -12.939 5.804 1.00 92.81 82 GLU A N 1
ATOM 689 C CA . GLU A 1 82 ? 17.064 -13.843 4.805 1.00 92.81 82 GLU A CA 1
ATOM 690 C C . GLU A 1 82 ? 17.734 -13.057 3.673 1.00 92.81 82 GLU A C 1
ATOM 692 O O . GLU A 1 82 ? 18.862 -13.361 3.279 1.00 92.81 82 GLU A O 1
ATOM 697 N N . LYS A 1 83 ? 17.074 -12.001 3.186 1.00 90.94 83 LYS A N 1
ATOM 698 C CA . LYS A 1 83 ? 17.626 -11.137 2.145 1.00 90.94 83 LYS A CA 1
ATOM 699 C C . LYS A 1 83 ? 18.919 -10.445 2.594 1.00 90.94 83 LYS A C 1
ATOM 7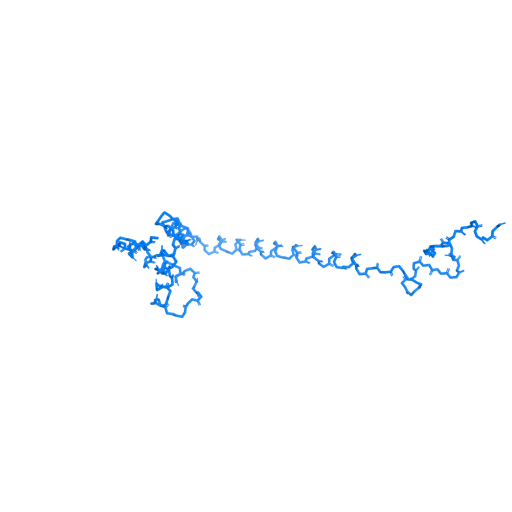01 O O . LYS A 1 83 ? 19.899 -10.477 1.853 1.00 90.94 83 LYS A O 1
ATOM 706 N N . GLU A 1 84 ? 18.935 -9.863 3.793 1.00 91.19 84 GLU A N 1
ATOM 707 C CA . GLU A 1 84 ? 20.125 -9.217 4.367 1.00 91.19 84 GLU A CA 1
ATOM 708 C C . GLU A 1 84 ? 21.280 -10.215 4.526 1.00 91.19 84 GLU A C 1
ATOM 710 O O . GLU A 1 84 ? 22.418 -9.923 4.165 1.00 91.19 84 GLU A O 1
ATOM 715 N N . PHE A 1 85 ? 20.990 -11.435 4.985 1.00 88.00 85 PHE A N 1
ATOM 716 C CA . PHE A 1 85 ? 21.994 -12.489 5.114 1.00 88.00 85 PHE A CA 1
ATOM 717 C C . PHE A 1 85 ? 22.626 -12.882 3.769 1.00 88.00 85 PHE A C 1
ATOM 719 O O . PHE A 1 85 ? 23.837 -13.098 3.691 1.00 88.00 85 PHE A O 1
ATOM 726 N N . VAL A 1 86 ? 21.823 -12.975 2.704 1.00 86.62 86 VAL A N 1
ATOM 727 C CA . VAL A 1 86 ? 22.320 -13.263 1.349 1.00 86.62 86 VAL A CA 1
ATOM 728 C C . VAL A 1 86 ? 23.195 -12.124 0.826 1.00 86.62 86 VAL A C 1
ATOM 730 O O . VAL A 1 86 ? 24.247 -12.389 0.243 1.00 86.62 86 VAL A O 1
ATOM 733 N N . GLU A 1 87 ? 22.789 -10.871 1.040 1.00 86.62 87 GLU A N 1
ATOM 734 C CA . GLU A 1 87 ? 23.570 -9.697 0.631 1.00 86.62 87 GLU A CA 1
ATOM 735 C C . GLU A 1 87 ? 24.921 -9.637 1.367 1.00 86.62 87 GLU A C 1
ATOM 737 O O . GLU A 1 87 ? 25.953 -9.494 0.714 1.00 86.62 87 GLU A O 1
ATOM 742 N N . LEU A 1 88 ? 24.945 -9.877 2.684 1.00 80.75 88 LEU A N 1
ATOM 743 C CA . LEU A 1 88 ? 26.182 -9.929 3.476 1.00 80.75 88 LEU A CA 1
ATOM 744 C C . LEU A 1 88 ? 27.143 -11.032 3.016 1.00 80.75 88 LEU A C 1
ATOM 746 O O . LEU A 1 88 ? 28.341 -10.791 2.881 1.00 80.75 88 LEU A O 1
ATOM 750 N N . LYS A 1 89 ? 26.633 -12.239 2.742 1.00 78.12 89 LYS A N 1
ATOM 751 C CA . LYS A 1 89 ? 27.461 -13.332 2.207 1.00 78.12 89 LYS A CA 1
ATOM 752 C C . LYS A 1 89 ? 28.082 -12.985 0.863 1.00 78.12 89 LYS A C 1
ATOM 754 O O . LYS A 1 89 ? 29.234 -13.313 0.608 1.00 78.12 89 LYS A O 1
ATOM 759 N N . ARG A 1 90 ? 27.314 -12.323 -0.002 1.00 72.88 90 ARG A N 1
ATOM 760 C CA . ARG A 1 90 ? 27.806 -11.900 -1.308 1.00 72.88 90 ARG A CA 1
ATOM 761 C C . ARG A 1 90 ? 28.923 -10.865 -1.180 1.00 72.88 90 ARG A C 1
ATOM 763 O O . ARG A 1 90 ? 29.892 -10.947 -1.926 1.00 72.88 90 ARG A O 1
ATOM 770 N N . GLU A 1 91 ? 28.804 -9.917 -0.253 1.00 70.12 91 GLU A N 1
ATOM 771 C CA . GLU A 1 91 ? 29.892 -8.978 0.034 1.00 70.12 91 GLU A CA 1
ATOM 772 C C . GLU A 1 91 ? 31.138 -9.712 0.552 1.00 70.12 91 GLU A C 1
ATOM 774 O O . GLU A 1 91 ? 32.236 -9.459 0.065 1.00 70.12 91 GLU A O 1
ATOM 779 N N . GLU A 1 92 ? 30.996 -10.674 1.467 1.00 66.19 92 GLU A N 1
ATOM 780 C CA . GLU A 1 92 ? 32.132 -11.471 1.955 1.00 66.19 92 GLU A CA 1
ATOM 781 C C . GLU A 1 92 ? 32.878 -12.191 0.811 1.00 66.19 92 GLU A C 1
ATOM 783 O O . GLU A 1 92 ? 34.107 -12.112 0.728 1.00 66.19 92 GLU A O 1
ATOM 788 N N . ASP A 1 93 ? 32.142 -12.806 -0.121 1.00 64.44 93 ASP A N 1
ATOM 789 C CA . ASP A 1 93 ? 32.712 -13.495 -1.285 1.00 64.44 93 ASP A CA 1
ATOM 790 C C . ASP A 1 93 ? 33.345 -12.529 -2.312 1.00 64.44 93 ASP A C 1
ATOM 792 O O . ASP A 1 93 ? 34.348 -12.869 -2.944 1.00 64.44 93 ASP A O 1
ATOM 796 N N . GLU A 1 94 ? 32.795 -11.321 -2.495 1.00 63.16 94 GLU A N 1
ATOM 797 C CA . GLU A 1 94 ? 33.322 -10.319 -3.439 1.00 63.16 94 GLU A CA 1
ATOM 798 C C . GLU A 1 94 ? 34.571 -9.582 -2.904 1.00 63.16 94 GLU A C 1
ATOM 800 O O . GLU A 1 94 ? 35.407 -9.143 -3.698 1.00 63.16 94 GLU A O 1
ATOM 805 N N . TYR A 1 95 ? 34.747 -9.471 -1.580 1.00 60.28 95 TYR A N 1
ATOM 806 C CA . TYR A 1 95 ? 35.904 -8.805 -0.955 1.00 60.28 95 TYR A CA 1
ATOM 807 C C . TYR A 1 95 ? 37.074 -9.740 -0.617 1.00 60.28 95 TYR A C 1
ATOM 809 O O . TYR A 1 95 ? 38.157 -9.263 -0.250 1.00 60.28 95 TYR A O 1
ATOM 817 N N . TYR A 1 96 ? 36.908 -11.057 -0.752 1.00 70.06 96 TYR A N 1
ATOM 818 C CA . TYR A 1 96 ? 37.981 -12.002 -0.462 1.00 70.06 96 TYR A CA 1
ATOM 819 C C . TYR A 1 96 ? 39.108 -11.903 -1.503 1.00 70.06 96 TYR A C 1
ATOM 821 O O . TYR A 1 96 ? 38.994 -12.335 -2.650 1.00 70.06 96 TYR A O 1
ATOM 829 N N . THR A 1 97 ? 40.234 -11.320 -1.084 1.00 69.19 97 THR A N 1
ATOM 830 C CA . THR A 1 97 ? 41.464 -11.247 -1.880 1.00 69.19 97 THR A CA 1
ATOM 831 C C . THR A 1 97 ? 42.445 -12.299 -1.370 1.00 69.19 97 THR A C 1
ATOM 833 O O . THR A 1 97 ? 42.951 -12.132 -0.254 1.00 69.19 97 THR A O 1
ATOM 836 N N . PRO A 1 98 ? 42.767 -13.339 -2.166 1.00 68.50 98 PRO A N 1
ATOM 837 C CA . PRO A 1 98 ? 43.753 -14.333 -1.775 1.00 68.50 98 PRO A CA 1
ATOM 838 C C . PRO A 1 98 ? 45.079 -13.663 -1.404 1.00 68.50 98 PRO A C 1
ATOM 840 O O . PRO A 1 98 ? 45.671 -12.960 -2.228 1.00 68.50 98 PRO A O 1
ATOM 843 N N . SER A 1 99 ? 45.550 -13.836 -0.169 1.00 69.06 99 SER A N 1
ATOM 844 C CA . SER A 1 99 ? 46.764 -13.168 0.312 1.00 69.06 99 SER A CA 1
ATOM 845 C C . SER A 1 99 ? 47.577 -14.017 1.292 1.00 69.06 99 SER A C 1
ATOM 847 O O . SER A 1 99 ? 47.050 -14.846 2.031 1.00 69.06 99 SER A O 1
ATOM 849 N N . ALA A 1 100 ? 48.889 -13.758 1.363 1.00 64.75 100 ALA A N 1
ATOM 850 C CA . ALA A 1 100 ? 49.771 -14.390 2.351 1.00 64.75 100 ALA A CA 1
ATOM 851 C C . ALA A 1 100 ? 49.344 -14.065 3.790 1.00 64.75 100 ALA A C 1
ATOM 853 O O . ALA A 1 100 ? 49.556 -14.860 4.701 1.00 64.75 100 ALA A O 1
ATOM 854 N N . THR A 1 101 ? 48.743 -12.889 3.996 1.00 68.19 101 THR A N 1
ATOM 855 C CA . THR A 1 101 ? 48.242 -12.436 5.298 1.00 68.19 101 THR A CA 1
ATOM 856 C C . THR A 1 101 ? 46.973 -13.183 5.714 1.00 68.19 101 THR A C 1
ATOM 858 O O . THR A 1 101 ? 46.793 -13.427 6.903 1.00 68.19 101 THR A O 1
ATOM 861 N N . ALA A 1 102 ? 46.140 -13.592 4.752 1.00 71.00 102 ALA A N 1
ATOM 862 C CA . ALA A 1 102 ? 44.987 -14.467 4.971 1.00 71.00 102 ALA A CA 1
ATOM 863 C C . ALA A 1 102 ? 45.367 -15.963 5.064 1.00 71.00 102 ALA A C 1
ATOM 865 O O . ALA A 1 102 ? 44.543 -16.782 5.459 1.00 71.00 102 ALA A O 1
ATOM 866 N N . GLY A 1 103 ? 46.630 -16.318 4.788 1.00 70.56 103 GLY A N 1
ATOM 867 C CA . GLY A 1 103 ? 47.149 -17.687 4.896 1.00 70.56 103 GLY A CA 1
ATOM 868 C C . GLY A 1 103 ? 46.917 -18.556 3.657 1.00 70.56 103 GLY A C 1
ATOM 869 O O . GLY A 1 103 ? 47.209 -19.751 3.690 1.00 70.56 103 GLY A O 1
ATOM 870 N N . ASP A 1 104 ? 46.453 -17.962 2.557 1.00 76.31 104 ASP A N 1
ATOM 871 C CA . ASP A 1 104 ? 46.080 -18.675 1.324 1.00 76.31 104 ASP A CA 1
ATOM 872 C C . ASP A 1 104 ? 47.297 -19.244 0.580 1.00 76.31 104 ASP A C 1
ATOM 874 O O . ASP A 1 104 ? 47.204 -20.179 -0.216 1.00 76.31 104 ASP A O 1
ATOM 878 N N . TYR A 1 105 ? 48.473 -18.696 0.879 1.00 74.81 105 TYR A N 1
ATOM 879 C CA . TYR A 1 105 ? 49.772 -19.196 0.461 1.00 74.81 105 TYR A CA 1
ATOM 880 C C . TYR A 1 105 ? 50.827 -18.819 1.505 1.00 74.81 105 TYR A C 1
ATOM 882 O O . TYR A 1 105 ? 50.733 -17.796 2.183 1.00 74.81 105 TYR A O 1
ATOM 890 N N . SER A 1 106 ? 51.850 -19.657 1.653 1.00 70.75 106 SER A N 1
ATOM 891 C CA . SER A 1 106 ? 52.891 -19.507 2.672 1.00 70.75 106 SER A CA 1
ATOM 892 C C . SER A 1 106 ? 54.264 -19.871 2.100 1.00 70.75 106 SER A C 1
ATOM 894 O O . SER A 1 106 ? 54.344 -20.559 1.078 1.00 70.75 106 SER A O 1
ATOM 896 N N . PRO A 1 107 ? 55.368 -19.502 2.778 1.00 71.12 107 PRO A N 1
ATOM 897 C CA . PRO A 1 107 ? 56.708 -19.942 2.385 1.00 71.12 107 PRO A CA 1
ATOM 898 C C . PRO A 1 107 ? 56.870 -21.470 2.326 1.00 71.12 107 PRO A C 1
ATOM 900 O O . PRO A 1 107 ? 57.768 -21.958 1.648 1.00 71.12 107 PRO A O 1
ATOM 903 N N . SER A 1 108 ? 56.014 -22.230 3.023 1.00 73.38 108 SER A N 1
ATOM 904 C CA . SER A 1 108 ? 56.012 -23.697 2.998 1.00 73.38 108 SER A CA 1
ATOM 905 C C . SER A 1 108 ? 55.246 -24.302 1.815 1.00 73.38 108 SER A C 1
ATOM 907 O O . SER A 1 108 ? 55.493 -25.460 1.489 1.00 73.38 108 SER A O 1
ATOM 909 N N . CYS A 1 109 ? 54.374 -23.536 1.151 1.00 70.31 109 CYS A N 1
ATOM 910 C CA . CYS A 1 109 ? 53.619 -23.952 -0.037 1.00 70.31 109 CYS A CA 1
ATOM 911 C C . CYS A 1 109 ? 53.605 -22.824 -1.093 1.00 70.31 109 CYS A C 1
ATOM 913 O O . CYS A 1 109 ? 52.554 -22.232 -1.356 1.00 70.31 109 CYS A O 1
ATOM 915 N N . PRO A 1 110 ? 54.758 -22.499 -1.708 1.00 68.50 110 PRO A N 1
ATOM 916 C CA . PRO A 1 110 ? 54.894 -21.359 -2.620 1.00 68.50 110 PRO A CA 1
ATOM 917 C C . PRO A 1 110 ? 54.107 -21.511 -3.931 1.00 68.50 110 PRO A C 1
ATOM 919 O O . PRO A 1 110 ? 53.770 -20.514 -4.560 1.00 68.50 110 PRO A O 1
ATOM 922 N N . TRP A 1 111 ? 53.768 -22.740 -4.334 1.00 73.88 111 TRP A N 1
ATOM 923 C CA . TRP A 1 111 ? 52.972 -23.021 -5.539 1.00 73.88 111 TRP A CA 1
ATOM 924 C C . TRP A 1 111 ? 51.473 -22.716 -5.378 1.00 73.88 111 TRP A C 1
ATOM 926 O O . TRP A 1 111 ? 50.738 -22.783 -6.357 1.00 73.88 111 TRP A O 1
ATOM 936 N N . ASN A 1 112 ? 51.010 -22.394 -4.165 1.00 75.25 112 ASN A N 1
ATOM 937 C CA . ASN A 1 112 ? 49.641 -21.923 -3.928 1.00 75.25 112 ASN A CA 1
ATOM 938 C C . ASN A 1 112 ? 49.492 -20.416 -4.201 1.00 75.25 112 ASN A C 1
ATOM 940 O O . ASN A 1 112 ? 48.373 -19.908 -4.228 1.00 75.25 112 ASN A O 1
ATOM 944 N N . ALA A 1 113 ? 50.601 -19.691 -4.390 1.00 74.00 113 ALA A N 1
ATOM 945 C CA . ALA A 1 113 ? 50.550 -18.284 -4.754 1.00 74.00 113 ALA A CA 1
ATOM 946 C C . ALA A 1 113 ? 50.024 -18.120 -6.195 1.00 74.00 113 ALA A C 1
ATOM 948 O O . ALA A 1 113 ? 50.453 -18.847 -7.099 1.00 74.00 113 ALA A O 1
ATOM 949 N N . PRO A 1 114 ? 49.123 -17.155 -6.444 1.00 70.25 114 PRO A N 1
ATOM 950 C CA . PRO A 1 114 ? 48.598 -16.912 -7.781 1.00 70.25 114 PRO A CA 1
ATOM 951 C C . PRO A 1 114 ? 49.733 -16.538 -8.744 1.00 70.25 114 PRO A C 1
ATOM 953 O O . PRO A 1 114 ? 50.485 -15.596 -8.503 1.00 70.25 114 PRO A O 1
ATOM 956 N N . GLY A 1 115 ? 49.854 -17.282 -9.847 1.00 69.94 115 GLY A N 1
ATOM 957 C CA . GLY A 1 115 ? 50.875 -17.052 -10.875 1.00 69.94 115 GLY A CA 1
ATOM 958 C C . GLY A 1 115 ? 52.198 -17.800 -10.677 1.00 69.94 115 GLY A C 1
ATOM 959 O O . GLY A 1 115 ? 53.076 -17.659 -11.523 1.00 69.94 115 GLY A O 1
ATOM 960 N N . CYS A 1 116 ? 52.344 -18.617 -9.629 1.00 71.38 116 CYS A N 1
ATOM 961 C CA . CYS A 1 116 ? 53.502 -19.497 -9.456 1.00 71.38 116 CYS A CA 1
ATOM 962 C C . CYS A 1 116 ? 53.177 -20.927 -9.914 1.00 71.38 116 CYS A C 1
ATOM 964 O O . CYS A 1 116 ? 52.257 -21.557 -9.397 1.00 71.38 116 CYS A O 1
ATOM 966 N N . SER A 1 117 ? 53.944 -21.467 -10.867 1.00 70.38 117 SER A N 1
ATOM 967 C CA . SER A 1 117 ? 53.832 -22.860 -11.310 1.00 70.38 117 SER A CA 1
ATOM 968 C C . SER A 1 117 ? 54.983 -23.696 -10.756 1.00 70.38 117 SER A C 1
ATOM 970 O O . SER A 1 117 ? 56.120 -23.239 -10.688 1.00 70.38 117 SER A O 1
ATOM 972 N N . ILE A 1 118 ? 54.732 -24.972 -10.440 1.00 67.81 118 ILE A N 1
ATOM 973 C CA . ILE A 1 118 ? 55.801 -25.932 -10.088 1.00 67.81 118 ILE A CA 1
ATOM 974 C C . ILE A 1 118 ? 56.869 -26.003 -11.191 1.00 67.81 118 ILE A C 1
ATOM 976 O O . ILE A 1 118 ? 58.038 -26.230 -10.901 1.00 67.81 118 ILE A O 1
ATOM 980 N N . ARG A 1 119 ? 56.472 -25.766 -12.448 1.00 72.38 119 ARG A N 1
ATOM 981 C CA . ARG A 1 119 ? 57.370 -25.772 -13.611 1.00 72.38 119 ARG A CA 1
ATOM 982 C C . ARG A 1 119 ? 58.384 -24.629 -13.620 1.00 72.38 119 ARG A C 1
ATOM 984 O O . ARG A 1 119 ? 59.339 -24.717 -14.372 1.00 72.38 119 ARG A O 1
ATOM 991 N N . ASP A 1 120 ? 58.190 -23.591 -12.811 1.00 69.88 120 ASP A N 1
ATOM 992 C CA . ASP A 1 120 ? 59.127 -22.467 -12.727 1.00 69.88 120 ASP A CA 1
ATOM 993 C C . ASP A 1 120 ? 60.340 -22.786 -11.825 1.00 69.88 120 ASP A C 1
ATOM 995 O O . ASP A 1 120 ? 61.279 -21.995 -11.748 1.00 69.88 120 ASP A O 1
ATOM 999 N N . PHE A 1 121 ? 60.335 -23.941 -11.142 1.00 63.50 121 PHE A N 1
ATOM 1000 C CA . PHE A 1 121 ? 61.341 -24.341 -10.146 1.00 63.50 121 PHE A CA 1
ATOM 1001 C C . PHE A 1 121 ? 62.049 -25.678 -10.451 1.00 63.50 121 PHE A C 1
ATOM 1003 O O . PHE A 1 121 ? 62.836 -26.143 -9.622 1.00 63.50 121 PHE A O 1
ATOM 1010 N N . ILE A 1 122 ? 61.779 -26.298 -11.606 1.00 59.75 122 ILE A N 1
ATOM 1011 C CA . ILE A 1 122 ? 62.386 -27.558 -12.090 1.00 59.75 122 ILE A CA 1
ATOM 1012 C C . ILE A 1 122 ? 62.935 -27.385 -13.504 1.00 59.75 122 ILE A C 1
ATOM 1014 O O . ILE A 1 122 ? 63.915 -28.091 -13.825 1.00 59.75 122 ILE A O 1
#

Foldseek 3Di:
DQDDDDPVLLVLQLLLLVLCVVLDDPDPDSVVSSVVVVVCVRVVVDDSVNSVVSSVVSVVSVVDDPVRVVVVVVVVVVVVVVVVVVVVVVVVVVPDDQDVVVVQDDPVRNCSDPPDDPVVVD